Protein AF-A0A3D5DPX3-F1 (afdb_monomer_li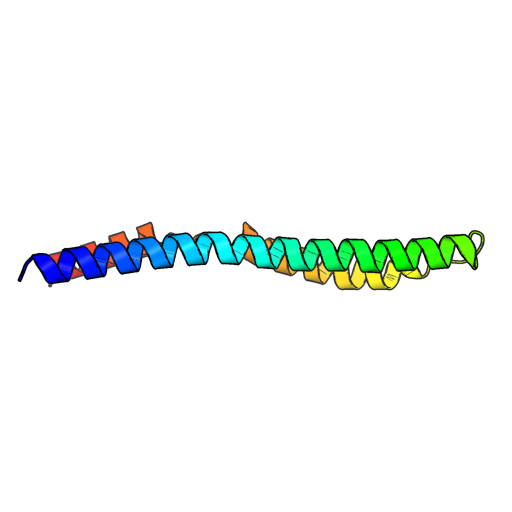te)

Foldseek 3Di:
DVVVVVVVVVVVVVVVVVVVVVLVVVLVVLVVVLCVVLVVLVVCCVVPPVPDDSVSVVVCVVVVVVSVVVVCCSPVVPDVPPVVVVVVVVVVVVVD

pLDDT: mean 73.09, std 12.34, range [45.41, 92.19]

Structure (mmCIF, N/CA/C/O backbone):
data_AF-A0A3D5DPX3-F1
#
_entry.id   AF-A0A3D5DPX3-F1
#
loop_
_atom_site.group_PDB
_atom_site.id
_atom_site.type_symbol
_atom_site.label_atom_id
_atom_site.label_alt_id
_atom_site.label_comp_id
_atom_site.label_asym_id
_atom_site.label_entity_id
_atom_site.label_seq_id
_atom_site.pdbx_PDB_ins_code
_atom_site.Cartn_x
_atom_site.Cartn_y
_atom_site.Cartn_z
_atom_site.occupancy
_atom_site.B_iso_or_equiv
_atom_site.auth_seq_id
_atom_site.auth_comp_id
_atom_site.auth_asym_id
_atom_site.auth_atom_id
_atom_site.pdbx_PDB_model_num
ATOM 1 N N . MET A 1 1 ? -21.549 7.015 44.482 1.00 56.88 1 MET A N 1
ATOM 2 C CA . MET A 1 1 ? -21.469 5.843 43.582 1.00 56.88 1 MET A CA 1
ATOM 3 C C . MET A 1 1 ? -21.615 6.230 42.105 1.00 56.88 1 MET A C 1
ATOM 5 O O . MET A 1 1 ? -20.810 5.761 41.323 1.00 56.88 1 MET A O 1
ATOM 9 N N . ALA A 1 2 ? -22.512 7.155 41.730 1.00 58.66 2 ALA A N 1
ATOM 10 C CA . ALA A 1 2 ? -22.733 7.588 40.334 1.00 58.66 2 ALA A CA 1
ATOM 11 C C . ALA A 1 2 ? -21.521 8.214 39.596 1.00 58.66 2 ALA A C 1
ATOM 13 O O . ALA A 1 2 ? -21.336 7.966 38.413 1.00 58.66 2 ALA A O 1
ATOM 14 N N . ILE A 1 3 ? -20.650 8.960 40.291 1.00 61.78 3 ILE A N 1
ATOM 15 C CA . ILE A 1 3 ? -19.490 9.646 39.674 1.00 61.78 3 ILE A CA 1
ATOM 16 C C . ILE A 1 3 ? -18.489 8.666 39.023 1.00 61.78 3 ILE A C 1
ATOM 18 O O . ILE A 1 3 ? -17.804 9.028 38.073 1.00 61.78 3 ILE A O 1
ATOM 22 N N . ASN A 1 4 ? -18.391 7.428 39.522 1.00 71.69 4 ASN A N 1
ATOM 23 C CA . ASN A 1 4 ? -17.427 6.442 39.021 1.00 71.69 4 ASN A CA 1
ATOM 24 C C . ASN A 1 4 ? -17.919 5.705 37.760 1.00 71.69 4 ASN A C 1
ATOM 26 O O . ASN A 1 4 ? -17.111 5.227 36.970 1.00 71.69 4 ASN A O 1
ATOM 30 N N . ASP A 1 5 ? -19.238 5.621 37.564 1.00 71.56 5 ASP A N 1
ATOM 31 C CA . ASP A 1 5 ? -19.842 5.008 36.375 1.00 71.56 5 ASP A CA 1
ATOM 32 C C . ASP A 1 5 ? -19.757 5.933 35.155 1.00 71.56 5 ASP A C 1
ATOM 34 O O . ASP A 1 5 ? -19.500 5.472 34.041 1.00 71.56 5 ASP A O 1
ATOM 38 N N . ASP A 1 6 ? -19.920 7.242 35.357 1.00 74.19 6 ASP A N 1
ATOM 39 C CA . ASP A 1 6 ? -19.841 8.221 34.269 1.00 74.19 6 ASP A CA 1
ATOM 40 C C . ASP A 1 6 ? -18.415 8.347 33.716 1.00 74.19 6 ASP A C 1
ATOM 42 O O . ASP A 1 6 ? -18.225 8.366 32.498 1.00 74.19 6 ASP A O 1
ATOM 46 N N . THR A 1 7 ? -17.395 8.322 34.581 1.00 79.88 7 THR A N 1
ATOM 47 C CA . THR A 1 7 ? -15.986 8.355 34.155 1.00 79.88 7 THR A CA 1
ATOM 48 C C . THR A 1 7 ? -15.573 7.074 33.431 1.00 79.88 7 THR A C 1
ATOM 50 O O . THR A 1 7 ? -14.883 7.144 32.412 1.00 79.88 7 THR A O 1
ATOM 53 N N . ALA A 1 8 ? -16.036 5.905 33.888 1.00 75.75 8 ALA A N 1
ATOM 54 C CA . ALA A 1 8 ? -15.799 4.632 33.208 1.00 75.75 8 ALA A CA 1
ATOM 55 C C . ALA A 1 8 ? -16.466 4.592 31.820 1.00 75.75 8 ALA A C 1
ATOM 57 O O . ALA A 1 8 ? -15.849 4.163 30.840 1.00 75.75 8 ALA A O 1
ATOM 5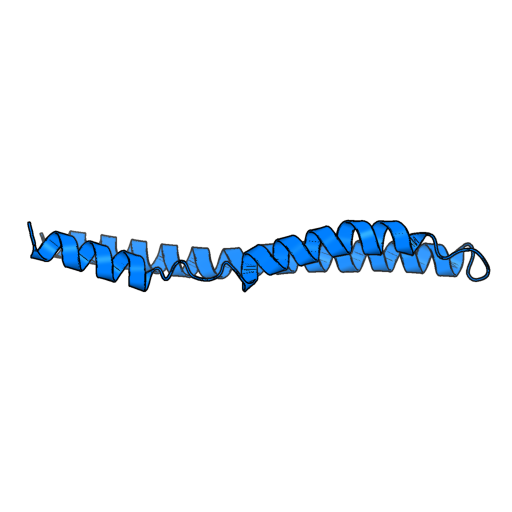8 N N . ARG A 1 9 ? -17.699 5.103 31.702 1.00 73.25 9 ARG A N 1
ATOM 59 C CA . ARG A 1 9 ? -18.418 5.219 30.422 1.00 73.25 9 ARG A CA 1
ATOM 60 C C . ARG A 1 9 ? -17.738 6.196 29.465 1.00 73.25 9 ARG A C 1
ATOM 62 O O . ARG A 1 9 ? -17.571 5.857 28.293 1.00 73.25 9 ARG A O 1
ATOM 69 N N . GLU A 1 10 ? -17.301 7.363 29.938 1.00 74.50 10 GLU A N 1
ATOM 70 C CA . GLU A 1 10 ? -16.539 8.321 29.125 1.00 74.50 10 GLU A CA 1
ATOM 71 C C . GLU A 1 10 ? -15.210 7.739 28.637 1.00 74.50 10 GLU A C 1
ATOM 73 O O . GLU A 1 10 ? -14.863 7.896 27.462 1.00 74.50 10 GLU A O 1
ATOM 78 N N . GLN A 1 11 ? -14.475 7.037 29.504 1.00 76.56 11 GLN A N 1
ATOM 79 C CA . GLN A 1 11 ? -13.227 6.378 29.124 1.00 76.56 11 GLN A CA 1
ATOM 80 C C . GLN A 1 11 ? -13.468 5.299 28.066 1.00 76.56 11 GLN A C 1
ATOM 82 O O . GLN A 1 11 ? -12.779 5.298 27.049 1.00 76.56 11 GLN A O 1
ATOM 87 N N . MET A 1 12 ? -14.490 4.450 28.225 1.00 72.38 12 MET A N 1
ATOM 88 C CA . MET A 1 12 ? -14.857 3.441 27.221 1.00 72.38 12 MET A CA 1
ATOM 89 C C . MET A 1 12 ? -15.271 4.056 25.877 1.00 72.38 12 MET A C 1
ATOM 91 O O . MET A 1 12 ? -14.896 3.540 24.822 1.00 72.38 12 MET A O 1
ATOM 95 N N . LEU A 1 13 ? -16.031 5.156 25.889 1.00 73.12 13 LEU A N 1
ATOM 96 C CA . LEU A 1 13 ? -16.446 5.858 24.670 1.00 73.12 13 LEU A CA 1
ATOM 97 C C . LEU A 1 13 ? -15.249 6.482 23.943 1.00 73.12 13 LEU A C 1
ATOM 99 O O . LEU A 1 13 ? -15.128 6.342 22.722 1.00 73.12 13 LEU A O 1
ATOM 103 N N . ARG A 1 14 ? -14.326 7.109 24.684 1.00 69.62 14 ARG A N 1
ATOM 104 C CA . ARG A 1 14 ? -13.071 7.638 24.131 1.00 69.62 14 ARG A CA 1
ATOM 105 C C . ARG A 1 14 ? -12.204 6.531 23.545 1.00 69.62 14 ARG A C 1
ATOM 107 O O . ARG A 1 14 ? -11.714 6.679 22.428 1.00 69.62 14 ARG A O 1
ATOM 114 N N . ASP A 1 15 ? -12.059 5.412 24.245 1.00 69.50 15 ASP A N 1
ATOM 115 C CA . ASP A 1 15 ? -11.232 4.296 23.788 1.00 69.50 15 ASP A CA 1
ATOM 116 C C . ASP A 1 15 ? -11.782 3.651 22.509 1.00 69.50 15 ASP A C 1
ATOM 118 O O . ASP A 1 15 ? -11.016 3.306 21.604 1.00 69.50 15 ASP A O 1
ATOM 122 N N . LYS A 1 16 ? -13.111 3.547 22.383 1.00 66.44 16 LYS A N 1
ATOM 123 C CA . LYS A 1 16 ? -13.765 3.101 21.144 1.00 66.44 16 LYS A CA 1
ATOM 124 C C . LYS A 1 16 ? -13.532 4.076 19.993 1.00 66.44 16 LYS A C 1
ATOM 126 O O . LYS A 1 16 ? -13.124 3.646 18.912 1.00 66.44 16 LYS A O 1
ATOM 131 N N . ALA A 1 17 ? -13.706 5.377 20.224 1.00 64.50 17 ALA A N 1
ATOM 132 C CA . ALA A 1 17 ? -13.463 6.401 19.207 1.00 64.50 17 ALA A CA 1
ATOM 133 C C . ALA A 1 17 ? -11.999 6.396 18.725 1.00 64.50 17 ALA A C 1
ATOM 135 O O . ALA A 1 17 ? -11.726 6.434 17.522 1.00 64.50 17 ALA A O 1
ATOM 136 N N . VAL A 1 18 ? -11.044 6.259 19.650 1.00 67.69 18 VAL A N 1
ATOM 137 C CA . VAL A 1 18 ? -9.611 6.181 19.334 1.00 67.69 18 VAL A CA 1
ATOM 138 C C . VAL A 1 18 ? -9.280 4.908 18.553 1.00 67.69 18 VAL A C 1
ATOM 140 O O . VAL A 1 18 ? -8.546 4.982 17.567 1.00 67.69 18 VAL A O 1
ATOM 143 N N . ARG A 1 19 ? -9.835 3.745 18.925 1.00 61.31 19 ARG A N 1
ATOM 144 C CA . ARG A 1 19 ? -9.618 2.479 18.195 1.00 61.31 19 ARG A CA 1
ATOM 145 C C . ARG A 1 19 ? -10.158 2.534 16.768 1.00 61.31 19 ARG A C 1
ATOM 147 O O . ARG A 1 19 ? -9.481 2.060 15.854 1.00 61.31 19 ARG A O 1
ATOM 154 N N . GLN A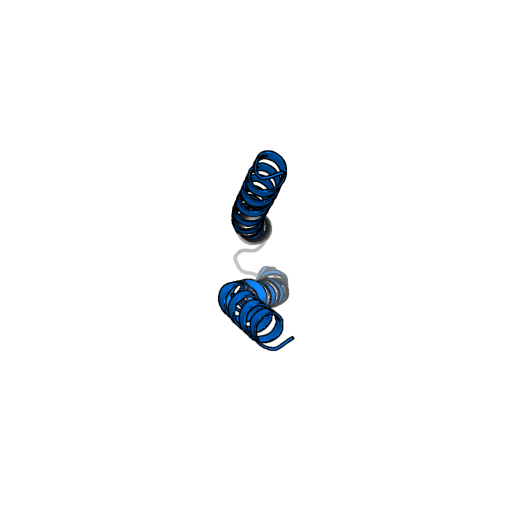 1 20 ? -11.323 3.147 16.558 1.00 59.41 20 GLN A N 1
ATOM 155 C CA . GLN A 1 20 ? -11.883 3.330 15.215 1.00 59.41 20 GLN A CA 1
ATOM 156 C C . GLN A 1 20 ? -11.024 4.265 14.348 1.00 59.41 20 GLN A C 1
ATOM 158 O O . GLN A 1 20 ? -10.802 3.978 13.169 1.00 59.41 20 GLN A O 1
ATOM 163 N N . LEU A 1 21 ? -10.470 5.335 14.929 1.00 58.97 21 LEU A N 1
ATOM 164 C CA . LEU A 1 21 ? -9.541 6.234 14.236 1.00 58.97 21 LEU A CA 1
ATOM 165 C C . LEU A 1 21 ? -8.196 5.558 13.918 1.00 58.97 21 LEU A C 1
ATOM 167 O O . LEU A 1 21 ? -7.662 5.731 12.820 1.00 58.97 21 LEU A O 1
ATOM 171 N N . LYS A 1 22 ? -7.662 4.738 14.834 1.00 58.50 22 LYS A N 1
ATOM 172 C CA . LYS A 1 22 ? -6.384 4.027 14.648 1.00 58.50 22 LYS A CA 1
ATOM 173 C C . LYS A 1 22 ? -6.455 2.972 13.540 1.00 58.50 22 LYS A C 1
ATOM 175 O O . LYS A 1 22 ? -5.553 2.918 12.709 1.00 58.50 22 LYS A O 1
ATOM 180 N N . LYS A 1 23 ? -7.551 2.203 13.469 1.00 59.25 23 LYS A N 1
ATOM 181 C CA . LYS A 1 23 ? -7.759 1.170 12.434 1.00 59.25 23 LYS A CA 1
ATOM 182 C C . LYS A 1 23 ? -7.727 1.729 11.0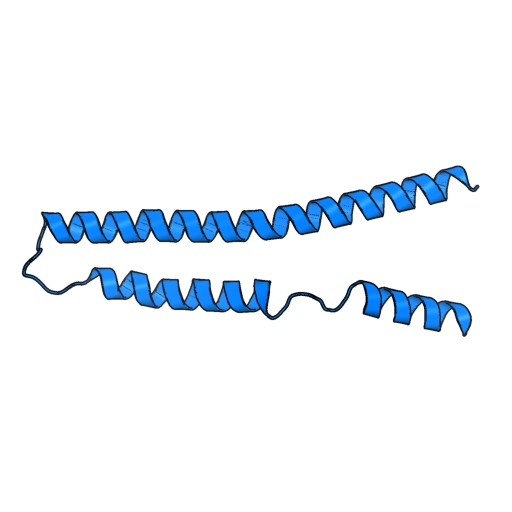11 1.00 59.25 23 LYS A C 1
ATOM 184 O O . LYS A 1 23 ? -7.234 1.069 10.104 1.00 59.25 23 LYS A O 1
ATOM 189 N N . ARG A 1 24 ? -8.228 2.950 10.798 1.00 59.19 24 ARG A N 1
ATOM 190 C CA . ARG A 1 24 ? -8.166 3.594 9.476 1.00 59.19 24 ARG A CA 1
ATOM 191 C C . ARG A 1 24 ? -6.735 3.983 9.107 1.00 59.19 24 ARG A C 1
ATOM 193 O O . ARG A 1 24 ? -6.345 3.819 7.958 1.00 59.19 24 ARG A O 1
ATOM 200 N N . ARG A 1 25 ? -5.942 4.461 10.070 1.00 62.59 25 ARG A N 1
ATOM 201 C CA . ARG A 1 25 ? -4.584 4.964 9.818 1.00 62.59 25 ARG A CA 1
ATOM 202 C C . ARG A 1 25 ? -3.597 3.867 9.411 1.00 62.59 25 ARG A C 1
ATOM 204 O O . ARG A 1 25 ? -2.792 4.105 8.517 1.00 62.59 25 ARG A O 1
ATOM 211 N N . ASP A 1 26 ? -3.700 2.677 9.996 1.00 65.00 26 ASP A N 1
ATOM 212 C CA . ASP A 1 26 ? -2.840 1.535 9.635 1.00 65.00 26 ASP A CA 1
ATOM 213 C C . ASP A 1 26 ? -3.059 1.057 8.195 1.00 65.00 26 ASP A C 1
ATOM 215 O O . ASP A 1 26 ? -2.108 0.665 7.513 1.00 65.00 26 ASP A O 1
ATOM 219 N N . PHE A 1 27 ? -4.299 1.148 7.705 1.00 66.75 27 PHE A N 1
ATOM 220 C CA . PHE A 1 27 ? -4.633 0.807 6.326 1.00 66.75 27 PHE A CA 1
ATOM 221 C C . PHE A 1 27 ? -4.025 1.804 5.331 1.00 66.75 27 PHE A C 1
ATOM 223 O O . PHE A 1 27 ? -3.373 1.402 4.368 1.00 66.75 27 PHE A O 1
ATOM 230 N N . TYR A 1 28 ? -4.168 3.109 5.596 1.00 69.12 28 TYR A N 1
ATOM 231 C CA . TYR A 1 28 ? -3.542 4.143 4.766 1.00 69.12 28 TYR A CA 1
ATOM 232 C C . TYR A 1 28 ? -2.012 4.071 4.804 1.00 69.12 28 TYR A C 1
ATOM 234 O O . TYR A 1 28 ? -1.380 4.311 3.780 1.00 69.12 28 TYR A O 1
ATOM 242 N N . GLY A 1 29 ? -1.413 3.701 5.942 1.00 74.12 29 GLY A N 1
ATOM 243 C CA . GLY A 1 29 ? 0.033 3.493 6.055 1.00 74.12 29 GLY A CA 1
ATOM 244 C C . GLY A 1 29 ? 0.538 2.387 5.125 1.00 74.12 29 GLY A C 1
ATOM 245 O O . GLY A 1 29 ? 1.467 2.614 4.352 1.00 74.12 29 GLY A O 1
ATOM 246 N N . HIS A 1 30 ? -0.117 1.222 5.129 1.00 77.50 30 HIS A N 1
ATOM 247 C CA . HIS A 1 30 ? 0.232 0.123 4.222 1.00 77.50 30 HIS A CA 1
ATOM 248 C C . HIS A 1 30 ? 0.015 0.488 2.750 1.00 77.50 30 HIS A C 1
ATOM 250 O O . HIS A 1 30 ? 0.868 0.187 1.916 1.00 77.50 30 HIS A O 1
ATOM 256 N N . LEU A 1 31 ? -1.082 1.180 2.425 1.00 81.00 31 LEU A N 1
ATOM 257 C CA . LEU A 1 31 ? -1.366 1.626 1.059 1.00 81.00 31 LEU A CA 1
ATOM 258 C C . LEU A 1 31 ? -0.324 2.639 0.554 1.00 81.00 31 LEU A C 1
ATOM 260 O O . LEU A 1 31 ? 0.097 2.578 -0.603 1.00 81.00 31 LEU A O 1
ATOM 264 N N . LEU A 1 32 ? 0.114 3.556 1.421 1.00 83.31 32 LEU A N 1
ATOM 265 C CA . LEU A 1 32 ? 1.129 4.554 1.095 1.00 83.31 32 LEU A CA 1
ATOM 266 C C . LEU A 1 32 ? 2.479 3.887 0.816 1.00 83.31 32 LEU A C 1
ATOM 268 O O . LEU A 1 32 ? 3.094 4.167 -0.211 1.00 83.31 32 LEU A O 1
ATOM 272 N N . VAL A 1 33 ? 2.912 2.968 1.687 1.00 85.88 33 VAL A N 1
ATOM 273 C CA . VAL A 1 33 ? 4.160 2.210 1.494 1.00 85.88 33 VAL A CA 1
ATOM 274 C C . VAL A 1 33 ? 4.088 1.368 0.221 1.00 85.88 33 VAL A C 1
ATOM 276 O O . VAL A 1 33 ? 5.019 1.408 -0.580 1.00 85.88 33 VAL A O 1
ATOM 279 N N . TYR A 1 34 ? 2.971 0.675 -0.019 1.00 84.38 34 TYR A N 1
ATOM 280 C CA . TYR A 1 34 ? 2.743 -0.075 -1.256 1.00 84.38 34 TYR A CA 1
ATOM 281 C C . TYR A 1 34 ? 2.886 0.824 -2.490 1.00 84.38 34 TYR A C 1
ATOM 283 O O . TYR A 1 34 ? 3.602 0.475 -3.425 1.00 84.38 34 TYR A O 1
ATOM 291 N N . THR A 1 35 ? 2.261 2.001 -2.486 1.00 86.75 35 THR A N 1
ATOM 292 C CA . THR A 1 35 ? 2.310 2.934 -3.621 1.00 86.75 35 THR A CA 1
ATOM 293 C C . THR A 1 35 ? 3.723 3.471 -3.854 1.00 86.75 35 THR A C 1
ATOM 295 O O . THR A 1 35 ? 4.177 3.511 -4.995 1.00 86.75 35 THR A O 1
ATOM 298 N N . LEU A 1 36 ? 4.445 3.832 -2.788 1.00 90.62 36 LEU A N 1
ATOM 299 C CA . LEU A 1 36 ? 5.817 4.336 -2.885 1.00 90.62 36 LEU A CA 1
ATOM 300 C C . LEU A 1 36 ? 6.785 3.271 -3.410 1.00 90.62 36 LEU A C 1
ATOM 302 O O . LEU A 1 36 ? 7.552 3.550 -4.328 1.00 90.62 36 LEU A O 1
ATOM 306 N N . VAL A 1 37 ? 6.733 2.052 -2.867 1.00 89.56 37 VAL A N 1
ATOM 307 C CA . VAL A 1 37 ? 7.626 0.955 -3.273 1.00 89.56 37 VAL A CA 1
ATOM 308 C C . VAL A 1 37 ? 7.352 0.532 -4.715 1.00 89.56 37 VAL A C 1
ATOM 310 O O . VAL A 1 37 ? 8.286 0.438 -5.509 1.00 89.56 37 VAL A O 1
ATOM 313 N N . ASN A 1 38 ? 6.083 0.328 -5.085 1.00 88.44 38 ASN A N 1
ATOM 314 C CA . ASN A 1 38 ? 5.732 -0.047 -6.456 1.00 88.44 38 ASN A CA 1
ATOM 315 C C . ASN A 1 38 ? 6.037 1.080 -7.446 1.00 88.44 38 ASN A C 1
ATOM 317 O O . ASN A 1 38 ? 6.607 0.816 -8.498 1.00 88.44 38 ASN A O 1
ATOM 321 N N . GLY A 1 39 ? 5.744 2.337 -7.100 1.00 91.12 39 GLY A N 1
ATOM 322 C CA . GLY A 1 39 ? 6.119 3.486 -7.925 1.00 91.12 39 GLY A CA 1
ATOM 323 C C . GLY A 1 39 ? 7.629 3.563 -8.149 1.00 91.12 39 GLY A C 1
ATOM 324 O O . GLY A 1 39 ? 8.073 3.733 -9.279 1.00 91.12 39 GLY A O 1
ATOM 325 N N . PHE A 1 40 ? 8.425 3.347 -7.100 1.00 92.19 40 PHE A N 1
ATOM 326 C CA . PHE A 1 40 ? 9.883 3.319 -7.201 1.00 92.19 40 PHE A CA 1
ATOM 327 C C . PHE A 1 40 ? 10.392 2.184 -8.105 1.00 92.19 40 PHE A C 1
ATOM 329 O O . PHE A 1 40 ? 11.249 2.419 -8.952 1.00 92.19 40 PHE A O 1
ATOM 336 N N . LEU A 1 41 ? 9.822 0.980 -7.996 1.00 89.94 41 LEU A N 1
ATOM 337 C CA . LEU A 1 41 ? 10.135 -0.156 -8.874 1.00 89.94 41 LEU A CA 1
ATOM 338 C C . LEU A 1 41 ? 9.814 0.138 -10.345 1.00 89.94 41 LEU A C 1
ATOM 340 O O . LEU A 1 41 ? 10.610 -0.182 -11.226 1.00 89.94 41 LEU A O 1
ATOM 344 N N . VAL A 1 42 ? 8.670 0.773 -10.611 1.00 89.62 42 VAL A N 1
ATOM 345 C CA . VAL A 1 42 ? 8.274 1.182 -11.965 1.00 89.62 42 VAL A CA 1
ATOM 346 C C . VAL A 1 42 ? 9.208 2.254 -12.515 1.00 89.62 42 VAL A C 1
ATOM 348 O O . VAL A 1 42 ? 9.596 2.170 -13.676 1.00 89.62 42 VAL A O 1
ATOM 351 N N . VAL A 1 43 ? 9.611 3.228 -11.693 1.00 92.06 43 VAL A N 1
ATOM 352 C CA . VAL A 1 43 ? 10.590 4.252 -12.088 1.00 92.06 43 VAL A CA 1
ATOM 353 C C . VAL A 1 43 ? 11.930 3.609 -12.426 1.00 92.06 43 VAL A C 1
ATOM 355 O O . VAL A 1 43 ? 12.480 3.922 -13.477 1.00 92.06 43 VAL A O 1
ATOM 358 N N . ILE A 1 44 ? 12.426 2.686 -11.591 1.00 88.94 44 ILE A N 1
ATOM 359 C CA . ILE A 1 44 ? 13.655 1.928 -11.872 1.00 88.94 44 ILE A CA 1
ATOM 360 C C . ILE A 1 44 ? 13.524 1.207 -13.208 1.00 88.94 44 ILE A C 1
ATOM 362 O O . ILE A 1 44 ? 14.377 1.376 -14.070 1.00 88.94 44 ILE A O 1
ATOM 366 N N . TRP A 1 45 ? 12.444 0.456 -13.412 1.00 89.81 45 TRP A N 1
ATOM 367 C CA . TRP A 1 45 ? 12.225 -0.248 -14.670 1.00 89.81 45 TRP A CA 1
ATOM 368 C C . TRP A 1 45 ? 12.209 0.705 -15.874 1.00 89.81 45 TRP A C 1
ATOM 370 O O . TRP A 1 45 ? 12.883 0.439 -16.867 1.00 89.81 45 TRP A O 1
ATOM 380 N N . ALA A 1 46 ? 11.523 1.845 -15.764 1.00 88.31 46 ALA A N 1
ATOM 381 C CA . ALA A 1 46 ? 11.419 2.831 -16.835 1.00 88.31 46 ALA A CA 1
ATOM 382 C C . ALA A 1 46 ? 12.771 3.458 -17.216 1.00 88.31 46 ALA A C 1
ATOM 384 O O . ALA A 1 46 ? 12.959 3.815 -18.377 1.00 88.31 46 ALA A O 1
ATOM 385 N N . ILE A 1 47 ? 13.711 3.585 -16.269 1.00 91.38 47 ILE A N 1
ATOM 386 C CA . ILE A 1 47 ? 15.060 4.106 -16.547 1.00 91.38 47 ILE A CA 1
ATOM 387 C C . ILE A 1 47 ? 16.051 3.014 -16.964 1.00 91.38 47 ILE A C 1
ATOM 389 O O . ILE A 1 47 ? 16.999 3.316 -17.683 1.00 91.38 47 ILE A O 1
ATOM 393 N N . THR A 1 48 ? 15.873 1.769 -16.511 1.00 85.56 48 THR A N 1
ATOM 394 C CA . THR A 1 48 ? 16.819 0.683 -16.805 1.00 85.56 48 THR A CA 1
ATOM 395 C C . THR A 1 48 ? 16.486 -0.077 -18.076 1.00 85.56 48 THR A C 1
ATOM 397 O O . THR A 1 48 ? 17.404 -0.460 -18.791 1.00 85.56 48 THR A O 1
ATOM 400 N N . ASP A 1 49 ? 15.205 -0.349 -18.339 1.00 71.31 49 ASP A N 1
ATOM 401 C CA . ASP A 1 49 ? 14.820 -1.273 -19.406 1.00 71.31 49 ASP A CA 1
ATOM 402 C C . ASP A 1 49 ? 13.354 -1.103 -19.845 1.00 71.31 49 ASP A C 1
ATOM 404 O O . ASP A 1 49 ? 12.523 -1.999 -19.702 1.00 71.31 49 ASP A O 1
ATOM 408 N N . VAL A 1 50 ? 13.026 0.070 -20.399 1.00 73.25 50 VAL A N 1
ATOM 409 C CA . VAL A 1 50 ? 11.662 0.409 -20.861 1.00 73.25 50 VAL A CA 1
ATOM 410 C C . VAL A 1 50 ? 11.166 -0.466 -22.026 1.00 73.25 50 VAL A C 1
ATOM 412 O O . VAL A 1 50 ? 9.967 -0.529 -22.292 1.00 73.25 50 VAL A O 1
ATOM 415 N N . HIS A 1 51 ? 12.081 -1.140 -22.729 1.00 74.88 51 HIS A N 1
ATOM 416 C CA . HIS A 1 51 ? 11.773 -2.061 -23.828 1.00 74.88 51 HIS A CA 1
ATOM 417 C C . HIS A 1 51 ? 11.771 -3.535 -23.393 1.00 74.88 51 HIS A C 1
ATOM 419 O O . HIS A 1 51 ? 11.331 -4.395 -24.158 1.00 74.88 51 HIS A O 1
ATOM 425 N N . GLY A 1 52 ? 12.258 -3.827 -22.185 1.00 75.94 52 GLY A N 1
ATOM 426 C CA . GLY A 1 52 ? 12.309 -5.162 -21.612 1.00 75.94 52 GLY A CA 1
ATOM 427 C C . GLY A 1 52 ? 10.998 -5.602 -20.965 1.00 75.94 52 GLY A C 1
ATOM 428 O O . GLY A 1 52 ? 9.988 -4.897 -20.934 1.00 75.94 52 GLY A O 1
ATOM 429 N N . PHE A 1 53 ? 11.011 -6.815 -20.418 1.00 83.19 53 PHE A N 1
ATOM 430 C CA . PHE A 1 53 ? 9.859 -7.373 -19.716 1.00 83.19 53 PHE A CA 1
ATOM 431 C C . PHE A 1 53 ? 9.557 -6.579 -18.433 1.00 83.19 53 PHE A C 1
ATOM 433 O O . PHE A 1 53 ? 10.457 -6.296 -17.639 1.00 83.19 53 PHE A O 1
ATOM 440 N N . PHE A 1 54 ? 8.279 -6.254 -18.204 1.00 84.94 54 PHE A N 1
ATOM 441 C CA . PHE A 1 54 ? 7.816 -5.480 -17.047 1.00 84.94 54 PHE A CA 1
ATOM 442 C C . PHE A 1 54 ? 7.830 -6.317 -15.760 1.00 84.94 54 PHE A C 1
ATOM 444 O O . PHE A 1 54 ? 6.796 -6.686 -15.204 1.00 84.94 54 PHE A O 1
ATOM 451 N N . TRP A 1 55 ? 9.029 -6.614 -15.260 1.00 86.00 55 TRP A N 1
ATOM 452 C CA . TRP A 1 55 ? 9.239 -7.384 -14.036 1.00 86.00 55 TRP A CA 1
ATOM 453 C C . TRP A 1 55 ? 8.606 -6.784 -12.760 1.00 86.00 55 TRP A C 1
ATOM 455 O O . TRP A 1 55 ? 8.267 -7.584 -11.881 1.00 86.00 55 TRP A O 1
ATOM 465 N N . PRO A 1 56 ? 8.343 -5.457 -12.626 1.00 88.81 56 PRO A N 1
ATOM 466 C CA . PRO A 1 56 ? 7.604 -4.927 -11.477 1.00 88.81 56 PRO A CA 1
ATOM 467 C C . PRO A 1 56 ? 6.193 -5.511 -11.327 1.00 88.81 56 PRO A C 1
ATOM 469 O O . PRO A 1 56 ? 5.618 -5.435 -10.244 1.00 88.81 56 PRO A O 1
ATOM 472 N N . VAL A 1 57 ? 5.635 -6.148 -12.366 1.00 87.69 57 VAL A N 1
ATOM 473 C CA . VAL A 1 57 ? 4.326 -6.813 -12.291 1.00 87.69 57 VAL A CA 1
ATOM 474 C C . VAL A 1 57 ? 4.256 -7.862 -11.180 1.00 87.69 57 VAL A C 1
ATOM 476 O O . VAL A 1 57 ? 3.224 -7.987 -10.527 1.00 87.69 57 VAL A O 1
ATOM 479 N N . PHE A 1 58 ? 5.342 -8.593 -10.917 1.00 88.44 58 PHE A N 1
ATOM 480 C CA . PHE A 1 58 ? 5.342 -9.655 -9.912 1.00 88.44 58 PHE A CA 1
ATOM 481 C C . PHE A 1 58 ? 5.135 -9.122 -8.488 1.00 88.44 58 PHE A C 1
ATOM 483 O O . PHE A 1 58 ? 4.185 -9.572 -7.841 1.00 88.44 58 PHE A O 1
ATOM 490 N N . PRO A 1 59 ? 5.940 -8.162 -7.979 1.00 84.75 59 PRO A N 1
ATOM 491 C CA . PRO A 1 59 ? 5.690 -7.575 -6.666 1.00 84.75 59 PRO A CA 1
ATOM 492 C C . PRO A 1 59 ? 4.356 -6.821 -6.618 1.00 84.75 59 PRO A C 1
ATOM 494 O O . PRO A 1 59 ? 3.648 -6.954 -5.620 1.00 84.75 59 PRO A O 1
ATOM 497 N N . ILE A 1 60 ? 3.954 -6.127 -7.695 1.00 87.19 60 ILE A N 1
ATOM 498 C CA . ILE A 1 60 ? 2.653 -5.438 -7.769 1.00 87.19 60 ILE A CA 1
ATOM 499 C C . ILE A 1 60 ? 1.508 -6.424 -7.534 1.00 87.19 60 ILE A C 1
ATOM 501 O O . ILE A 1 60 ? 0.641 -6.154 -6.704 1.00 87.19 60 ILE A O 1
ATOM 505 N N . VAL A 1 61 ? 1.504 -7.564 -8.231 1.00 87.38 61 VAL A N 1
ATOM 506 C CA . VAL A 1 61 ? 0.433 -8.566 -8.146 1.00 87.38 61 VAL A CA 1
ATOM 507 C C . VAL A 1 61 ? 0.497 -9.332 -6.827 1.00 87.38 61 VAL A C 1
ATOM 509 O O . VAL A 1 61 ? -0.518 -9.436 -6.140 1.00 87.38 61 VAL A O 1
ATOM 512 N N . ALA A 1 62 ? 1.673 -9.823 -6.426 1.00 87.50 62 ALA A N 1
ATOM 513 C CA . ALA A 1 62 ? 1.831 -10.589 -5.191 1.00 87.50 62 ALA A CA 1
ATOM 514 C C . ALA A 1 62 ? 1.421 -9.771 -3.956 1.00 87.50 62 ALA A C 1
ATOM 516 O O . ALA A 1 62 ? 0.650 -10.242 -3.118 1.00 87.50 62 ALA A O 1
ATOM 517 N N . TRP A 1 63 ? 1.888 -8.524 -3.855 1.00 84.25 63 TRP A N 1
ATOM 518 C CA . TRP A 1 63 ? 1.509 -7.643 -2.750 1.00 84.25 63 TRP A CA 1
ATOM 519 C C . TRP A 1 63 ? 0.126 -7.029 -2.939 1.00 84.25 63 TRP A C 1
ATOM 521 O O . TRP A 1 63 ? -0.568 -6.805 -1.952 1.00 84.25 63 TRP A O 1
ATOM 531 N N . GLY A 1 64 ? -0.309 -6.795 -4.177 1.00 83.06 64 GLY A N 1
ATOM 532 C CA . GLY A 1 64 ? -1.652 -6.301 -4.477 1.00 83.06 64 GLY A CA 1
ATOM 533 C C . GLY A 1 64 ? -2.722 -7.248 -3.943 1.00 83.06 64 GLY A C 1
ATOM 534 O O . GLY A 1 64 ? -3.664 -6.798 -3.298 1.00 83.06 64 GLY A O 1
ATOM 535 N N . ILE A 1 65 ? -2.528 -8.561 -4.098 1.00 84.75 65 ILE A N 1
ATOM 536 C CA . ILE A 1 65 ? -3.415 -9.579 -3.519 1.00 84.75 65 ILE A CA 1
ATOM 537 C C . ILE A 1 65 ? -3.413 -9.498 -1.987 1.00 84.75 65 ILE A C 1
ATOM 539 O O . ILE A 1 65 ? -4.480 -9.484 -1.381 1.00 84.75 65 ILE A O 1
ATOM 543 N N . ALA A 1 66 ? -2.245 -9.383 -1.348 1.00 81.00 66 ALA A N 1
ATOM 544 C CA . ALA A 1 66 ? -2.156 -9.262 0.110 1.00 81.00 66 ALA A CA 1
ATOM 545 C C . ALA A 1 66 ? -2.865 -8.000 0.640 1.00 81.00 66 ALA A C 1
ATOM 547 O O . ALA A 1 66 ? -3.596 -8.065 1.629 1.00 81.00 66 ALA A O 1
ATOM 548 N N . VAL A 1 67 ? -2.705 -6.862 -0.044 1.00 79.62 67 VAL A N 1
ATOM 549 C CA . VAL A 1 67 ? -3.392 -5.607 0.288 1.00 79.62 67 VAL A CA 1
ATOM 550 C C . VAL A 1 67 ? -4.896 -5.730 0.070 1.00 79.62 67 VAL A C 1
ATOM 552 O O . VAL A 1 67 ? -5.648 -5.277 0.925 1.00 79.62 67 VAL A O 1
ATOM 555 N N . ILE A 1 68 ? -5.350 -6.357 -1.018 1.00 81.12 68 ILE A N 1
ATOM 556 C CA . ILE A 1 68 ? -6.777 -6.584 -1.289 1.00 81.12 68 ILE A CA 1
ATOM 557 C C . ILE A 1 68 ? -7.392 -7.505 -0.234 1.00 81.12 68 ILE A C 1
ATOM 559 O O . ILE A 1 68 ? -8.475 -7.206 0.255 1.00 81.12 68 ILE A O 1
ATOM 563 N N . LEU A 1 69 ? -6.711 -8.581 0.165 1.00 78.00 69 LEU A N 1
ATOM 564 C CA . LEU A 1 69 ? -7.188 -9.473 1.226 1.00 78.00 69 LEU A CA 1
ATOM 565 C C . LEU A 1 69 ? -7.264 -8.753 2.577 1.00 78.00 69 LEU A C 1
ATOM 567 O O . LEU A 1 69 ? -8.252 -8.891 3.293 1.00 78.00 69 LEU A O 1
ATOM 571 N N . ASN A 1 70 ? -6.267 -7.927 2.900 1.00 71.88 70 ASN A N 1
ATOM 572 C CA . ASN A 1 70 ? -6.285 -7.104 4.108 1.00 71.88 70 ASN A CA 1
ATOM 573 C C . ASN A 1 70 ? -7.367 -6.009 4.044 1.00 71.88 70 ASN A C 1
ATOM 575 O O . ASN A 1 70 ? -8.043 -5.734 5.030 1.00 71.88 70 ASN A O 1
ATOM 579 N N . ALA A 1 71 ? -7.578 -5.399 2.874 1.00 69.00 71 ALA A N 1
ATOM 580 C CA . ALA A 1 71 ? -8.662 -4.452 2.636 1.00 69.00 71 ALA A CA 1
ATOM 581 C C . ALA A 1 71 ? -10.023 -5.131 2.784 1.00 69.00 71 ALA A C 1
ATOM 583 O O . ALA A 1 71 ? -10.910 -4.574 3.418 1.00 69.00 71 ALA A O 1
ATOM 584 N N . TRP A 1 72 ? -10.183 -6.342 2.257 1.00 68.06 72 TRP A N 1
ATOM 585 C CA . TRP A 1 72 ? -11.388 -7.141 2.420 1.00 68.06 72 TRP A CA 1
ATOM 586 C C . TRP A 1 72 ? -11.633 -7.467 3.896 1.00 68.06 72 TRP A C 1
ATOM 588 O O . TRP A 1 72 ? -12.739 -7.275 4.377 1.00 68.06 72 TRP A O 1
ATOM 598 N N . ASP A 1 73 ? -10.618 -7.844 4.670 1.00 63.50 73 ASP A N 1
ATOM 599 C CA . ASP A 1 73 ? -10.777 -8.036 6.119 1.00 63.50 73 ASP A CA 1
ATOM 600 C C . ASP A 1 73 ? -11.159 -6.720 6.834 1.00 63.50 73 ASP A C 1
ATOM 602 O O . ASP A 1 73 ? -12.001 -6.698 7.721 1.00 63.50 73 ASP A O 1
ATOM 606 N N . VAL A 1 74 ? -10.636 -5.569 6.408 1.00 63.56 74 VAL A N 1
ATOM 607 C CA . VAL A 1 74 ? -10.948 -4.274 7.043 1.00 63.56 74 VAL A CA 1
ATOM 608 C C . VAL A 1 74 ? -12.289 -3.672 6.596 1.00 63.56 74 VAL A C 1
ATOM 610 O O . VAL A 1 74 ? -12.892 -2.919 7.364 1.00 63.56 74 VAL A O 1
ATOM 613 N N . PHE A 1 75 ? -12.752 -3.941 5.373 1.00 60.22 75 PHE A N 1
ATOM 614 C CA . PHE A 1 75 ? -13.983 -3.375 4.803 1.00 60.22 75 PHE A CA 1
ATOM 615 C C . PHE A 1 75 ? -15.159 -4.354 4.808 1.00 60.22 75 PHE A C 1
ATOM 617 O O . PHE A 1 75 ? -16.281 -3.924 5.047 1.00 60.22 75 PHE A O 1
ATOM 624 N N . TRP A 1 76 ? -14.917 -5.644 4.583 1.00 54.00 76 TRP A N 1
ATOM 625 C CA . TRP A 1 76 ? -15.938 -6.697 4.618 1.00 54.00 76 TRP A CA 1
ATOM 626 C C . TRP A 1 76 ? -16.156 -7.249 6.025 1.00 54.00 76 TRP A C 1
ATOM 628 O O . TRP A 1 76 ? -17.255 -7.661 6.373 1.00 54.00 76 TRP A O 1
ATOM 638 N N . ARG A 1 77 ? -15.117 -7.223 6.863 1.00 48.22 77 ARG A N 1
ATOM 639 C CA . ARG A 1 77 ? -15.198 -7.576 8.287 1.00 48.22 77 ARG A CA 1
ATOM 640 C C . ARG A 1 77 ? -15.339 -6.338 9.175 1.00 48.22 77 ARG A C 1
ATOM 642 O O . ARG A 1 77 ? -14.931 -6.330 10.339 1.00 48.22 77 ARG A O 1
ATOM 649 N N . ARG A 1 78 ? -15.932 -5.273 8.626 1.00 45.41 78 ARG A N 1
ATOM 650 C CA . ARG A 1 78 ? -16.508 -4.219 9.452 1.00 45.41 78 ARG A CA 1
ATOM 651 C C . ARG A 1 78 ? -17.814 -4.729 10.031 1.00 45.41 78 ARG A C 1
ATOM 653 O O . ARG A 1 78 ? -18.707 -5.141 9.306 1.00 45.41 78 ARG A O 1
ATOM 660 N N . ASP A 1 79 ? -17.837 -4.675 11.354 1.00 47.50 79 ASP A N 1
ATOM 661 C CA . ASP A 1 79 ? -19.008 -4.800 12.197 1.00 47.50 79 ASP A CA 1
ATOM 662 C C . ASP A 1 79 ? -19.532 -6.239 12.327 1.00 47.50 79 ASP A C 1
ATOM 664 O O . ASP A 1 79 ? -20.634 -6.580 11.912 1.00 47.50 79 ASP A O 1
ATOM 668 N N . ILE A 1 80 ? -18.812 -7.056 13.116 1.00 47.53 80 ILE A N 1
ATOM 669 C CA . ILE A 1 80 ? -19.567 -7.646 14.231 1.00 47.53 80 ILE A CA 1
ATOM 670 C C . ILE A 1 80 ? -20.051 -6.430 15.006 1.00 47.53 80 ILE A C 1
ATOM 672 O O . ILE A 1 80 ? -19.274 -5.791 15.716 1.00 47.53 80 ILE A O 1
ATOM 676 N N . ASP A 1 81 ? -21.277 -6.042 14.683 1.00 53.88 81 ASP A N 1
ATOM 677 C CA . ASP A 1 81 ? -21.919 -4.824 15.106 1.00 53.88 81 ASP A CA 1
ATOM 678 C C . ASP A 1 81 ? -21.766 -4.735 16.623 1.00 53.88 81 ASP A C 1
ATOM 680 O O . ASP A 1 81 ? -22.269 -5.553 17.397 1.00 53.88 81 ASP A O 1
ATOM 684 N N . GLU A 1 82 ? -20.944 -3.786 17.057 1.00 54.97 82 GLU A N 1
ATOM 685 C CA . GLU A 1 82 ? -20.714 -3.568 18.474 1.00 54.97 82 GLU A CA 1
ATOM 686 C C . GLU A 1 82 ? -22.027 -3.130 19.146 1.00 54.9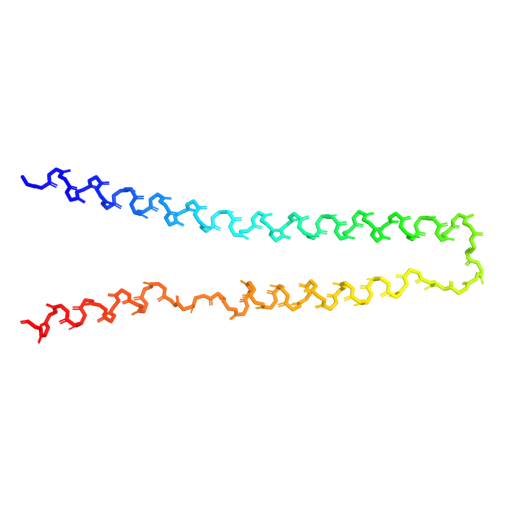7 82 GLU A C 1
ATOM 688 O O . GLU A 1 82 ? -22.160 -3.266 20.363 1.00 54.97 82 GLU A O 1
ATOM 693 N N . GLU A 1 83 ? -23.028 -2.694 18.362 1.00 56.72 83 GLU A N 1
ATOM 694 C CA . GLU A 1 83 ? -24.415 -2.599 18.803 1.00 56.72 83 GLU A CA 1
ATOM 695 C C . GLU A 1 83 ? -25.119 -3.957 18.897 1.00 56.72 83 GLU A C 1
ATOM 697 O O . GLU A 1 83 ? -25.861 -4.135 19.856 1.00 56.72 83 GLU A O 1
ATOM 702 N N . GLN A 1 84 ? -24.911 -4.926 17.996 1.00 60.94 84 GLN A N 1
ATOM 703 C CA . GLN A 1 84 ? -25.468 -6.284 18.138 1.00 60.94 84 GLN A CA 1
ATOM 704 C C . GLN A 1 84 ? -24.939 -6.982 19.389 1.00 60.94 84 GLN A C 1
ATOM 706 O O . GLN A 1 84 ? -25.735 -7.520 20.152 1.00 60.94 84 GLN A O 1
ATOM 711 N N . ILE A 1 85 ? -23.630 -6.919 19.661 1.00 64.94 85 ILE A N 1
ATOM 712 C CA . ILE A 1 85 ? -23.063 -7.486 20.899 1.00 64.94 85 ILE A CA 1
ATOM 713 C C . ILE A 1 85 ? -23.680 -6.795 22.122 1.00 64.94 85 ILE A C 1
ATOM 715 O O . ILE A 1 85 ? -24.038 -7.450 23.101 1.00 64.94 85 ILE A O 1
ATOM 719 N N . ARG A 1 86 ? -23.842 -5.467 22.073 1.00 65.19 86 ARG A N 1
ATOM 720 C CA . ARG A 1 86 ? -24.404 -4.696 23.188 1.00 65.19 86 ARG A CA 1
ATOM 721 C C . ARG A 1 86 ? -25.894 -4.970 23.395 1.00 65.19 86 ARG A C 1
ATOM 723 O O . ARG A 1 86 ? -26.318 -5.073 24.541 1.00 65.19 86 ARG A O 1
ATOM 730 N N . ARG A 1 87 ? -26.665 -5.139 22.315 1.00 69.94 87 ARG A N 1
ATOM 731 C CA . ARG A 1 87 ? -28.075 -5.555 22.360 1.00 69.94 87 ARG A CA 1
ATOM 732 C C . ARG A 1 87 ? -28.214 -6.949 22.959 1.00 69.94 87 ARG A C 1
ATOM 734 O O . ARG A 1 87 ? -29.109 -7.156 23.772 1.00 69.94 87 ARG A O 1
ATOM 741 N N . GLU A 1 88 ? -27.319 -7.872 22.613 1.00 68.31 88 GLU A N 1
ATOM 742 C CA . GLU A 1 88 ? -27.360 -9.234 23.147 1.00 68.31 88 GLU A CA 1
ATOM 743 C C . GLU A 1 88 ? -26.987 -9.272 24.639 1.00 68.31 88 GLU A C 1
ATOM 745 O O . GLU A 1 88 ? -27.669 -9.932 25.422 1.00 68.31 88 GLU A O 1
ATOM 750 N N . MET A 1 89 ? -25.983 -8.497 25.074 1.00 72.44 89 MET A N 1
ATOM 751 C CA . MET A 1 89 ? -25.642 -8.380 26.501 1.00 72.44 89 MET A CA 1
ATOM 752 C C . MET A 1 89 ? -26.768 -7.749 27.334 1.00 72.44 89 MET A C 1
ATOM 754 O O . MET A 1 89 ? -27.076 -8.255 28.413 1.00 72.44 89 MET A O 1
ATOM 758 N N . ASP A 1 90 ? -27.424 -6.692 26.838 1.00 75.12 90 ASP A N 1
ATOM 759 C CA . ASP A 1 90 ? -28.578 -6.070 27.513 1.00 75.12 90 ASP A CA 1
ATOM 760 C C . ASP A 1 90 ? -29.773 -7.032 27.611 1.00 75.12 90 ASP A C 1
ATOM 762 O O . ASP A 1 90 ? -30.543 -6.990 28.574 1.00 75.12 90 ASP A O 1
ATOM 766 N N . ARG A 1 91 ? -29.932 -7.918 26.621 1.00 74.00 91 ARG A N 1
ATOM 767 C CA . ARG A 1 91 ? -30.979 -8.943 26.613 1.00 74.00 91 ARG A CA 1
ATOM 768 C C . ARG A 1 91 ? -30.723 -10.020 27.667 1.00 74.00 91 ARG A C 1
ATOM 770 O O . ARG A 1 91 ? -31.666 -10.423 28.341 1.00 74.00 91 ARG A O 1
ATOM 777 N N . MET A 1 92 ? -29.467 -10.434 27.854 1.00 67.88 92 MET A N 1
ATOM 778 C CA . MET A 1 92 ? -29.085 -11.381 28.910 1.00 67.88 92 MET A CA 1
ATOM 779 C C . MET A 1 92 ? -29.206 -10.761 30.309 1.00 67.88 92 MET A C 1
ATOM 781 O O . MET A 1 92 ? -29.730 -11.405 31.211 1.00 67.88 92 MET A O 1
ATOM 785 N N . ALA A 1 93 ? -28.810 -9.497 30.484 1.00 71.69 93 ALA A N 1
ATOM 786 C CA . ALA A 1 93 ? -28.900 -8.794 31.769 1.00 71.69 93 ALA A CA 1
ATOM 787 C C . ALA A 1 93 ? -30.344 -8.498 32.222 1.00 71.69 93 ALA A C 1
ATOM 789 O O . ALA A 1 93 ? -30.582 -8.288 33.405 1.00 71.69 93 ALA A O 1
ATOM 790 N N . LYS A 1 94 ? -31.312 -8.468 31.295 1.00 63.75 94 LYS A N 1
ATOM 791 C CA . LYS A 1 94 ? -32.748 -8.319 31.602 1.00 63.75 94 LYS A CA 1
ATOM 792 C C . LYS A 1 94 ? -33.475 -9.646 31.847 1.00 63.75 94 LYS A C 1
ATOM 794 O O . LYS A 1 94 ? -34.671 -9.621 32.138 1.00 63.75 94 LYS A O 1
ATOM 799 N N . HIS A 1 95 ? -32.818 -10.786 31.645 1.00 57.16 95 HIS A N 1
ATOM 800 C CA . HIS A 1 95 ? -33.405 -12.123 31.814 1.00 57.16 95 HIS A CA 1
ATOM 801 C C . HIS A 1 95 ? -32.661 -12.996 32.842 1.00 57.16 95 HIS A C 1
ATOM 803 O O . HIS A 1 95 ? -33.012 -14.165 32.993 1.00 57.16 95 HIS A O 1
ATOM 809 N N . GLY A 1 96 ? -31.681 -12.437 33.558 1.00 49.28 96 GLY A N 1
ATOM 810 C CA . GLY A 1 96 ? -31.140 -12.975 34.813 1.00 49.28 96 GLY A CA 1
ATOM 811 C C . GLY A 1 96 ? -31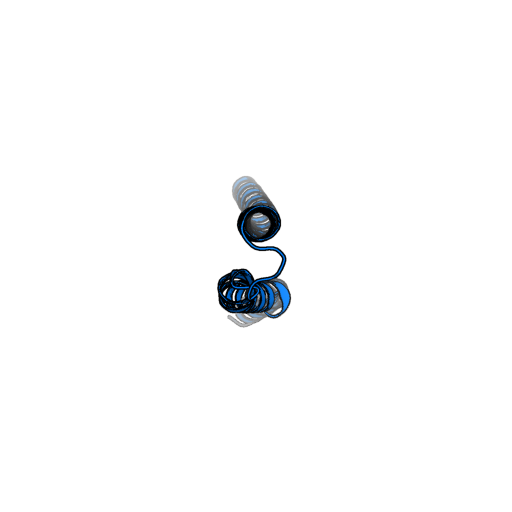.568 -12.108 35.987 1.00 49.28 96 GLY A C 1
ATOM 812 O O . GLY A 1 96 ? -31.717 -12.673 37.090 1.00 49.28 96 GLY A O 1
#

Secondary structure (DSSP, 8-state):
-HHHHHHHHHHHHHHHHHHHHHHHHHHHHHHHHHHHHHHHHHHHHHHH-TTS--TTHHHHHHHHHHHHHHHHHHHHS--S-HHHHHHHHHHHHTT-

Sequence (96 aa):
MAINDDTAREQMLRDKAVRQLKKRRDFYGHLLVYTLVNGFLVVIWAITDVHGFFWPVFPIVAWGIAVILNAWDVFWRRDIDEEQIRREMDRMAKHG

Radius of gyration: 22.65 Å; chains: 1; bounding box: 50×23×67 Å